Protein AF-A0A349QAR8-F1 (afdb_monomer)

Mean predicted aligned error: 6.55 Å

Solvent-accessible surface area (backbone atoms only — not comparable to full-atom values): 5446 Å² total; per-residue (Å²): 136,56,72,76,62,61,75,70,58,69,74,80,54,89,77,57,70,76,80,53,68,71,60,50,50,61,40,64,74,35,70,58,28,34,54,38,50,69,73,48,56,70,61,50,52,50,54,56,50,50,69,36,58,76,29,64,92,38,60,71,61,23,51,54,48,49,51,56,49,49,60,32,25,53,71,64,48,86,77,78,95,63,40,71,95,59,75,73,109

Structure (mmCIF, N/CA/C/O backbone):
data_AF-A0A349QAR8-F1
#
_entry.id   AF-A0A349QAR8-F1
#
loop_
_atom_site.group_PDB
_atom_site.id
_atom_site.type_symbol
_atom_site.label_atom_id
_atom_site.label_alt_id
_atom_site.label_comp_id
_atom_site.label_asym_id
_atom_site.label_entity_id
_atom_site.label_seq_id
_atom_site.pdbx_PDB_ins_code
_atom_site.Cartn_x
_atom_site.Cartn_y
_atom_site.Cartn_z
_atom_site.occupancy
_atom_site.B_iso_or_equiv
_atom_site.auth_seq_id
_atom_site.auth_comp_id
_atom_site.auth_asym_id
_atom_site.auth_atom_id
_atom_site.pdbx_PDB_model_num
ATOM 1 N N . MET A 1 1 ? 17.252 -20.219 -20.979 1.00 58.66 1 MET A N 1
ATOM 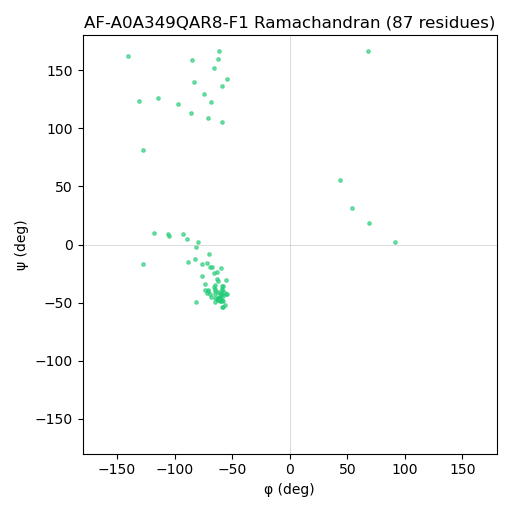2 C CA . MET A 1 1 ? 15.785 -20.026 -20.971 1.00 58.66 1 MET A CA 1
ATOM 3 C C . MET A 1 1 ? 15.229 -20.729 -22.203 1.00 58.66 1 MET A C 1
ATOM 5 O O . MET A 1 1 ? 15.684 -20.404 -23.293 1.00 58.66 1 MET A O 1
ATOM 9 N N . THR A 1 2 ? 14.384 -21.751 -22.039 1.00 77.00 2 THR A N 1
ATOM 10 C CA . THR A 1 2 ? 13.780 -22.517 -23.150 1.00 77.00 2 THR A CA 1
ATOM 11 C C . THR A 1 2 ? 12.522 -21.814 -23.658 1.00 77.00 2 THR A C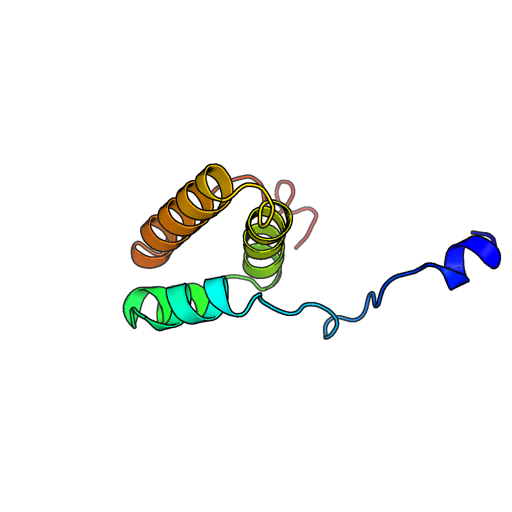 1
ATOM 13 O O . THR A 1 2 ? 11.915 -21.028 -22.929 1.00 77.00 2 THR A O 1
ATOM 16 N N . ASP A 1 3 ? 12.103 -22.096 -24.891 1.00 67.56 3 ASP A N 1
ATOM 17 C CA . ASP A 1 3 ? 10.914 -21.462 -25.480 1.00 67.56 3 ASP A CA 1
ATOM 18 C C . ASP A 1 3 ? 9.623 -21.809 -24.728 1.00 67.56 3 ASP A C 1
ATOM 20 O O . ASP A 1 3 ? 8.748 -20.959 -24.575 1.00 67.56 3 ASP A O 1
ATOM 24 N N . SER A 1 4 ? 9.562 -22.995 -24.117 1.00 68.25 4 SER A N 1
ATOM 25 C CA . SER A 1 4 ? 8.480 -23.387 -23.208 1.00 68.25 4 SER A CA 1
ATOM 26 C C . SER A 1 4 ? 8.393 -22.500 -21.960 1.00 68.25 4 SER A C 1
ATOM 28 O O . SER A 1 4 ? 7.302 -22.275 -21.454 1.00 68.25 4 SER A O 1
ATOM 30 N N . GLY A 1 5 ? 9.520 -21.962 -21.478 1.00 61.62 5 GLY A N 1
ATOM 31 C CA . GLY A 1 5 ? 9.546 -21.025 -20.351 1.00 61.62 5 GLY A CA 1
ATOM 32 C C . GLY A 1 5 ? 9.105 -19.608 -20.726 1.00 61.62 5 GLY A C 1
ATOM 33 O O . GLY A 1 5 ? 8.569 -18.903 -19.881 1.00 61.62 5 GLY A O 1
ATOM 34 N N . ARG A 1 6 ? 9.282 -19.195 -21.992 1.00 60.53 6 ARG A N 1
ATOM 35 C CA . ARG A 1 6 ? 8.794 -17.899 -22.498 1.00 60.53 6 ARG A CA 1
ATOM 36 C C . ARG A 1 6 ? 7.277 -17.871 -22.686 1.00 60.53 6 ARG A C 1
ATOM 38 O O . ARG A 1 6 ? 6.671 -16.831 -22.465 1.00 60.53 6 ARG A O 1
ATOM 45 N N . ALA A 1 7 ? 6.673 -18.998 -23.061 1.00 62.47 7 ALA A N 1
ATOM 46 C CA . ALA A 1 7 ? 5.241 -19.093 -23.356 1.00 62.47 7 ALA A CA 1
ATOM 47 C C . ALA A 1 7 ? 4.323 -18.948 -22.125 1.00 62.47 7 ALA A C 1
ATOM 49 O O . ALA A 1 7 ? 3.141 -18.661 -22.278 1.00 62.47 7 ALA A O 1
ATOM 50 N N . VAL A 1 8 ? 4.857 -19.145 -20.916 1.00 66.56 8 VAL A N 1
ATOM 51 C CA . VAL A 1 8 ? 4.120 -19.043 -19.641 1.00 66.56 8 VAL A CA 1
ATOM 52 C C . VAL A 1 8 ? 4.457 -17.779 -18.853 1.00 66.56 8 VAL A C 1
ATOM 54 O O . VAL A 1 8 ? 4.066 -17.658 -17.693 1.00 66.56 8 VAL A O 1
ATOM 57 N N . LEU A 1 9 ? 5.196 -16.839 -19.450 1.00 56.91 9 LEU A N 1
ATOM 58 C CA . LEU A 1 9 ? 5.476 -15.573 -18.787 1.00 56.91 9 LEU A CA 1
ATOM 59 C C . LEU A 1 9 ? 4.170 -14.773 -18.671 1.00 56.91 9 LEU A C 1
ATOM 61 O O . LEU A 1 9 ? 3.535 -14.513 -19.697 1.00 56.91 9 LEU A O 1
ATOM 65 N N . PRO A 1 10 ? 3.759 -14.380 -17.451 1.00 63.44 10 PRO A N 1
ATOM 66 C CA . PRO A 1 10 ? 2.702 -13.392 -17.302 1.00 63.44 10 PRO A CA 1
ATOM 67 C C . PRO A 1 10 ? 3.152 -12.077 -17.944 1.00 63.44 10 PRO A C 1
ATOM 69 O O . PRO A 1 10 ? 4.331 -11.895 -18.251 1.00 63.44 10 PRO A O 1
ATOM 72 N N . ASP A 1 11 ? 2.221 -11.153 -18.150 1.00 66.69 11 ASP A N 1
ATOM 73 C CA . ASP A 1 11 ? 2.564 -9.827 -18.649 1.00 66.69 11 ASP A CA 1
ATOM 74 C C . ASP A 1 11 ? 3.558 -9.138 -17.691 1.00 66.69 11 ASP A C 1
ATOM 76 O O . ASP A 1 11 ? 3.212 -8.719 -16.586 1.00 66.69 11 ASP A O 1
ATOM 80 N N . MET A 1 12 ? 4.823 -9.082 -18.116 1.00 63.47 12 MET A N 1
ATOM 81 C CA . MET A 1 12 ? 5.938 -8.483 -17.377 1.00 63.47 12 MET A CA 1
ATOM 82 C C . MET A 1 12 ? 6.099 -6.992 -17.695 1.00 63.47 12 MET A C 1
ATOM 84 O O . MET A 1 12 ? 7.070 -6.377 -17.248 1.00 63.47 12 MET A O 1
ATOM 88 N N . SER A 1 13 ? 5.194 -6.405 -18.484 1.00 65.69 13 SER A N 1
ATOM 89 C CA . SER A 1 13 ? 5.215 -4.975 -18.758 1.00 65.69 13 SER A CA 1
ATOM 90 C C . SER A 1 13 ? 5.018 -4.166 -17.470 1.00 65.69 13 SER A C 1
ATOM 92 O O . SER A 1 13 ? 4.509 -4.644 -16.447 1.00 65.69 13 SER A O 1
ATOM 94 N N . ASN A 1 14 ? 5.434 -2.900 -17.513 1.00 59.44 14 ASN A N 1
ATOM 95 C CA . ASN A 1 14 ? 5.141 -1.961 -16.431 1.00 59.44 14 ASN A CA 1
ATOM 96 C C . ASN A 1 14 ? 3.629 -1.723 -16.272 1.00 59.44 14 ASN A C 1
ATOM 98 O O . ASN A 1 14 ? 3.188 -1.408 -15.168 1.00 59.44 14 ASN A O 1
ATOM 102 N N . ASP A 1 15 ? 2.856 -1.946 -17.338 1.00 62.94 15 ASP A N 1
ATOM 103 C CA . ASP A 1 15 ? 1.409 -1.724 -17.401 1.00 62.94 15 ASP A CA 1
ATOM 104 C C . ASP A 1 15 ? 0.593 -2.951 -16.954 1.00 62.94 15 ASP A C 1
ATOM 106 O O . ASP A 1 15 ? -0.588 -2.827 -16.635 1.00 62.94 15 ASP A O 1
ATOM 110 N N . GLY A 1 16 ? 1.219 -4.129 -16.856 1.00 70.62 16 GLY A N 1
ATOM 111 C CA . GLY A 1 16 ? 0.570 -5.372 -16.425 1.00 70.62 16 GLY A CA 1
ATOM 112 C C . GLY A 1 16 ? 0.188 -5.409 -14.939 1.00 70.62 16 GLY A C 1
ATOM 113 O O . GLY A 1 16 ? -0.492 -6.332 -14.490 1.00 70.62 16 GLY A O 1
ATOM 114 N N . PHE A 1 17 ? 0.615 -4.421 -14.144 1.00 81.88 17 PHE A N 1
ATOM 115 C CA . PHE A 1 17 ? 0.236 -4.320 -12.738 1.00 81.88 17 PHE A CA 1
ATOM 116 C C . PHE A 1 17 ? -1.100 -3.591 -12.571 1.00 81.88 17 PHE A C 1
ATOM 118 O O . PHE A 1 17 ? -1.203 -2.382 -12.776 1.00 81.88 17 PHE A O 1
ATOM 125 N N . VAL A 1 18 ? -2.109 -4.332 -12.115 1.00 88.88 18 VAL A N 1
ATOM 126 C CA . VAL A 1 18 ? -3.450 -3.808 -11.845 1.00 88.88 18 VAL A CA 1
ATOM 127 C C . VAL A 1 18 ? -3.738 -3.890 -10.351 1.00 88.88 18 VAL A C 1
ATOM 129 O O . VAL A 1 18 ? -3.637 -4.961 -9.749 1.00 88.88 18 VAL A O 1
ATOM 132 N N . ILE A 1 19 ? -4.120 -2.752 -9.764 1.00 93.38 19 ILE A N 1
ATOM 133 C CA . ILE A 1 19 ? -4.579 -2.685 -8.375 1.00 93.38 19 ILE A CA 1
ATOM 134 C C . ILE A 1 19 ? -5.992 -3.266 -8.296 1.00 93.38 19 ILE A C 1
ATOM 136 O O . ILE A 1 19 ? -6.893 -2.873 -9.040 1.00 93.38 19 ILE A O 1
ATOM 140 N N . ASP A 1 20 ? -6.187 -4.184 -7.362 1.00 94.50 20 ASP A N 1
ATOM 141 C CA . ASP A 1 20 ? -7.465 -4.783 -7.040 1.00 94.50 20 ASP A CA 1
ATOM 142 C C . ASP A 1 20 ? -8.473 -3.709 -6.623 1.00 94.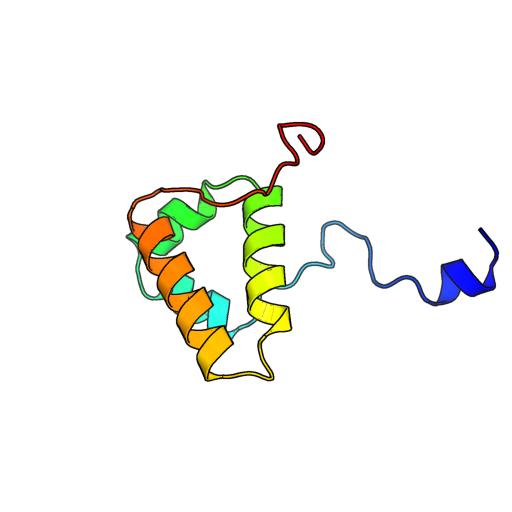50 20 ASP A C 1
ATOM 144 O O . ASP A 1 20 ? -8.160 -2.792 -5.859 1.00 94.50 20 ASP A O 1
ATOM 148 N N . LYS A 1 21 ? -9.701 -3.835 -7.129 1.00 95.50 21 LYS A N 1
ATOM 149 C CA . LYS A 1 21 ? -10.740 -2.810 -6.979 1.00 95.50 21 LYS A CA 1
ATOM 150 C C . LYS A 1 21 ? -11.052 -2.500 -5.516 1.00 95.50 21 LYS A C 1
ATOM 152 O O . LYS A 1 21 ? -11.279 -1.337 -5.196 1.00 95.50 21 LYS A O 1
ATOM 157 N N . ASP A 1 22 ? -11.014 -3.504 -4.639 1.00 95.50 22 ASP A N 1
ATOM 158 C CA . ASP A 1 22 ? -11.343 -3.334 -3.221 1.00 95.50 22 ASP A CA 1
ATOM 159 C C . ASP A 1 22 ? -10.249 -2.535 -2.501 1.00 95.50 22 ASP A C 1
ATOM 161 O O . ASP A 1 22 ? -10.529 -1.654 -1.688 1.00 95.50 22 ASP A O 1
ATOM 165 N N . ILE A 1 23 ? -8.986 -2.789 -2.857 1.00 96.62 23 ILE A N 1
ATOM 166 C CA . ILE A 1 23 ? -7.839 -2.044 -2.329 1.00 96.62 23 ILE A CA 1
ATOM 167 C C . ILE A 1 23 ? -7.856 -0.607 -2.849 1.00 96.62 23 ILE A C 1
ATOM 169 O O . ILE A 1 23 ? -7.666 0.328 -2.071 1.00 96.62 23 ILE A O 1
ATOM 173 N N . LEU A 1 24 ? -8.099 -0.420 -4.151 1.00 97.19 24 LEU A N 1
ATOM 174 C CA . LEU A 1 24 ? -8.158 0.907 -4.759 1.00 97.19 24 LEU A CA 1
ATOM 175 C C . LEU A 1 24 ? -9.268 1.758 -4.130 1.00 97.19 24 LEU A C 1
ATOM 177 O O . LEU A 1 24 ? -9.013 2.900 -3.752 1.00 97.19 24 LEU A O 1
ATOM 181 N N . ALA A 1 25 ? -10.464 1.190 -3.959 1.00 97.44 25 ALA A N 1
ATOM 182 C CA . ALA A 1 25 ? -11.583 1.870 -3.315 1.00 97.44 25 ALA A CA 1
ATOM 183 C C . ALA A 1 25 ? -11.248 2.274 -1.872 1.00 97.44 25 ALA A C 1
ATOM 185 O O . ALA A 1 25 ? -11.521 3.404 -1.469 1.00 97.44 25 ALA A O 1
ATOM 186 N N . ALA A 1 26 ? -10.605 1.388 -1.106 1.00 97.06 26 ALA A N 1
ATOM 187 C CA . ALA A 1 26 ? -10.213 1.693 0.264 1.00 97.06 26 ALA A CA 1
ATOM 188 C C . ALA A 1 26 ? -9.166 2.821 0.330 1.00 97.06 26 ALA A C 1
ATOM 190 O O . ALA A 1 26 ? -9.285 3.714 1.167 1.00 97.06 26 ALA A O 1
ATOM 191 N N . LEU A 1 27 ? -8.193 2.843 -0.587 1.00 97.25 27 LEU A N 1
ATOM 192 C CA . LEU A 1 27 ? -7.205 3.925 -0.680 1.00 97.25 27 LEU A CA 1
ATOM 193 C C . LEU A 1 27 ? -7.828 5.268 -1.076 1.00 97.25 27 LEU A C 1
ATOM 195 O O . LEU A 1 27 ? -7.393 6.300 -0.580 1.00 97.25 27 LEU A O 1
ATOM 199 N N . GLN A 1 28 ? -8.829 5.255 -1.957 1.00 97.25 28 GLN A N 1
ATOM 200 C CA . GLN A 1 28 ? -9.510 6.460 -2.445 1.00 97.25 28 GLN A CA 1
ATOM 201 C C . GLN A 1 28 ? -10.599 6.983 -1.499 1.00 97.25 28 GLN A C 1
ATOM 203 O O . GLN A 1 28 ? -11.073 8.102 -1.681 1.00 97.25 28 GLN A O 1
ATOM 208 N N . SER A 1 29 ? -10.992 6.200 -0.491 1.00 96.69 29 SER A N 1
ATOM 209 C CA . SER A 1 29 ? -12.002 6.599 0.499 1.00 96.69 29 SER A CA 1
ATOM 210 C C . SER A 1 29 ? -11.556 7.736 1.428 1.00 96.69 29 SER A C 1
ATOM 212 O O . SER A 1 29 ? -12.398 8.407 2.021 1.00 96.69 29 SER A O 1
ATOM 214 N N . ASP A 1 30 ? -10.247 7.973 1.533 1.00 96.94 30 ASP A N 1
ATOM 215 C CA . ASP A 1 30 ? -9.644 9.009 2.367 1.00 96.94 30 ASP A CA 1
ATOM 216 C C . ASP A 1 30 ? -8.638 9.813 1.527 1.00 96.94 30 ASP A C 1
ATOM 218 O O . ASP A 1 30 ? -7.711 9.260 0.929 1.00 96.94 30 ASP A O 1
ATOM 222 N N . VAL A 1 31 ? -8.839 11.132 1.462 1.00 96.69 31 VAL A N 1
ATOM 223 C CA . VAL A 1 31 ? -8.040 12.035 0.621 1.00 96.69 31 VAL A CA 1
ATOM 224 C C . VAL A 1 31 ? -6.574 12.101 1.056 1.00 96.69 31 VAL A C 1
ATOM 226 O O . VAL A 1 31 ? -5.691 12.182 0.198 1.00 96.69 31 VAL A O 1
ATOM 229 N N . ASP A 1 32 ? -6.296 12.006 2.358 1.00 96.94 32 ASP A N 1
ATOM 230 C CA . ASP A 1 32 ? -4.934 12.054 2.891 1.00 96.94 32 ASP A CA 1
ATOM 231 C C . ASP A 1 32 ? -4.197 10.757 2.547 1.00 96.94 32 ASP A C 1
ATOM 233 O O . ASP A 1 32 ? -3.043 10.771 2.113 1.00 96.94 32 ASP A O 1
ATOM 237 N N . VAL A 1 33 ? -4.892 9.621 2.676 1.00 98.06 33 VAL A N 1
ATOM 238 C CA . VAL A 1 33 ? -4.376 8.304 2.276 1.00 98.06 33 VAL A CA 1
ATOM 239 C C . VAL A 1 33 ? -4.072 8.287 0.785 1.00 98.06 33 VAL A C 1
ATOM 241 O O . VAL A 1 33 ? -2.979 7.876 0.394 1.00 98.06 33 VAL A O 1
ATOM 244 N N . TRP A 1 34 ? -5.004 8.749 -0.049 1.00 98.06 34 TRP A N 1
ATOM 245 C CA . TRP A 1 34 ? -4.819 8.756 -1.495 1.00 98.06 34 TRP A CA 1
ATOM 246 C C . TRP A 1 34 ? -3.645 9.644 -1.916 1.00 98.06 34 TRP A C 1
ATOM 248 O O . TRP A 1 34 ? -2.779 9.201 -2.671 1.00 98.06 34 TRP A O 1
ATOM 258 N N . THR A 1 35 ? -3.560 10.854 -1.363 1.00 97.62 35 THR A N 1
ATOM 259 C CA . THR A 1 35 ? -2.479 11.805 -1.660 1.00 97.62 35 THR A CA 1
ATOM 260 C C . THR A 1 35 ? -1.116 11.231 -1.263 1.00 97.62 35 THR A C 1
ATOM 262 O O . THR A 1 35 ? -0.189 11.209 -2.077 1.00 97.62 35 THR A O 1
ATOM 265 N N . ASN A 1 36 ? -0.996 10.678 -0.051 1.00 97.94 36 ASN A N 1
ATOM 266 C CA . ASN A 1 36 ? 0.245 10.055 0.413 1.00 97.94 36 ASN A CA 1
ATOM 267 C C . ASN A 1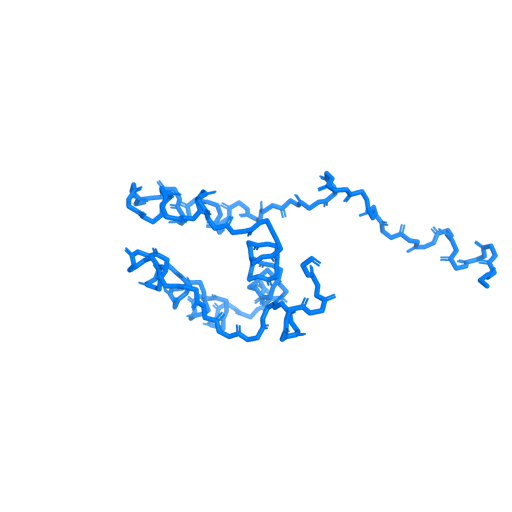 36 ? 0.611 8.805 -0.398 1.00 97.94 36 ASN A C 1
ATOM 269 O O . ASN A 1 36 ? 1.779 8.571 -0.707 1.00 97.94 36 ASN A O 1
ATOM 273 N N . PHE A 1 37 ? -0.378 8.001 -0.787 1.00 97.62 37 PHE A N 1
ATOM 274 C CA . PHE A 1 37 ? -0.143 6.849 -1.645 1.00 97.62 37 PHE A CA 1
ATOM 275 C C . PHE A 1 37 ? 0.431 7.274 -2.999 1.00 97.62 37 PHE A C 1
ATOM 277 O O . PHE A 1 37 ? 1.406 6.684 -3.462 1.00 97.62 37 PHE A O 1
ATOM 284 N N . GLN A 1 38 ? -0.131 8.309 -3.631 1.00 96.00 38 GLN A N 1
ATOM 285 C CA . GLN A 1 38 ? 0.298 8.758 -4.957 1.00 96.00 38 GLN A CA 1
ATOM 286 C C . GLN A 1 38 ? 1.779 9.165 -4.994 1.00 96.00 38 GLN A C 1
ATOM 288 O O . GLN A 1 38 ? 2.465 8.811 -5.961 1.00 96.00 38 GLN A O 1
ATOM 293 N N . ILE A 1 39 ? 2.284 9.814 -3.939 1.00 96.69 39 ILE A N 1
ATOM 294 C CA . ILE A 1 39 ? 3.682 10.272 -3.849 1.00 96.69 39 ILE A CA 1
ATOM 295 C C . ILE A 1 39 ? 4.689 9.154 -3.551 1.00 96.69 39 ILE A C 1
ATOM 297 O O . ILE A 1 39 ? 5.886 9.342 -3.764 1.00 96.69 39 ILE A O 1
ATOM 301 N N . PHE A 1 40 ? 4.246 7.987 -3.072 1.00 95.69 40 PHE A N 1
ATOM 302 C CA . PHE A 1 40 ? 5.168 6.892 -2.785 1.00 95.69 40 PHE A CA 1
ATOM 303 C C . PHE A 1 40 ? 5.832 6.333 -4.058 1.00 95.69 40 PHE A C 1
ATOM 305 O O . PHE A 1 40 ? 5.219 6.343 -5.137 1.00 95.69 40 PHE A O 1
ATOM 312 N N . PRO A 1 41 ? 7.058 5.777 -3.947 1.00 94.06 41 PRO A N 1
ATOM 313 C CA . PRO A 1 41 ? 7.761 5.145 -5.061 1.00 94.06 41 PRO A CA 1
ATOM 314 C C . PRO A 1 41 ? 6.920 4.057 -5.735 1.00 94.06 41 PRO A C 1
ATOM 316 O O . PRO A 1 41 ? 6.213 3.295 -5.070 1.00 94.06 41 PRO A O 1
ATOM 319 N N . SER A 1 42 ? 7.015 3.947 -7.063 1.00 91.44 42 SER A N 1
ATOM 320 C CA . SER A 1 42 ? 6.284 2.940 -7.849 1.00 91.44 42 SER A CA 1
ATOM 321 C C . SER A 1 42 ? 6.554 1.515 -7.361 1.00 91.44 42 SER A C 1
ATOM 323 O O . SER A 1 42 ? 5.611 0.743 -7.187 1.00 91.44 42 SER A O 1
ATOM 325 N N . LEU A 1 43 ? 7.816 1.196 -7.052 1.00 91.25 43 LEU A N 1
ATOM 326 C CA . LEU A 1 43 ? 8.210 -0.102 -6.506 1.00 91.25 43 LEU A CA 1
ATOM 327 C C . LEU A 1 43 ? 7.528 -0.395 -5.162 1.00 91.25 43 LEU A C 1
ATOM 329 O O . LEU A 1 43 ? 6.967 -1.475 -4.989 1.00 91.25 43 LEU A O 1
ATOM 333 N N . TYR A 1 44 ? 7.523 0.570 -4.234 1.00 94.81 44 TYR A N 1
ATOM 334 C CA . TYR A 1 44 ? 6.860 0.417 -2.935 1.00 94.81 44 TYR A CA 1
ATOM 335 C C . TYR A 1 44 ? 5.373 0.104 -3.102 1.00 94.81 44 TYR A C 1
ATOM 337 O O . TYR A 1 44 ? 4.868 -0.850 -2.504 1.00 94.81 44 TYR A O 1
ATOM 345 N N . LYS A 1 45 ? 4.689 0.886 -3.952 1.00 94.50 45 LYS A N 1
ATOM 346 C CA . LYS A 1 45 ? 3.271 0.692 -4.269 1.00 94.50 45 LYS A CA 1
ATOM 347 C C . LYS A 1 45 ? 3.028 -0.721 -4.791 1.00 94.50 45 LYS A C 1
ATOM 349 O O . LYS A 1 45 ? 2.201 -1.428 -4.226 1.00 94.50 45 LYS A O 1
ATOM 354 N N . ARG A 1 46 ? 3.789 -1.158 -5.798 1.00 92.62 46 ARG A N 1
ATOM 355 C CA . ARG A 1 46 ? 3.646 -2.489 -6.406 1.00 92.62 46 ARG A CA 1
ATOM 356 C C . ARG A 1 46 ? 3.819 -3.603 -5.375 1.00 92.62 46 ARG A C 1
ATOM 358 O O . ARG A 1 46 ? 2.909 -4.401 -5.179 1.00 92.62 46 ARG A O 1
ATOM 365 N N . VAL A 1 47 ? 4.934 -3.591 -4.640 1.00 92.56 47 VAL A N 1
ATOM 366 C CA . VAL A 1 47 ? 5.252 -4.616 -3.633 1.00 92.56 47 VAL A CA 1
ATOM 367 C C . VAL A 1 47 ? 4.175 -4.687 -2.549 1.00 92.56 47 VAL A C 1
ATOM 369 O O . VAL A 1 47 ? 3.708 -5.773 -2.205 1.00 92.56 47 VAL A O 1
ATOM 372 N N . ARG A 1 48 ? 3.750 -3.546 -1.993 1.00 95.44 48 ARG A N 1
ATOM 373 C CA . ARG A 1 48 ? 2.749 -3.536 -0.915 1.00 95.44 48 ARG A CA 1
ATOM 374 C C . ARG A 1 48 ? 1.411 -4.062 -1.399 1.00 95.44 48 ARG A C 1
ATOM 376 O O . ARG A 1 48 ? 0.867 -4.967 -0.767 1.00 95.44 48 ARG A O 1
ATOM 383 N N . ILE A 1 49 ? 0.926 -3.550 -2.521 1.00 96.06 49 ILE A N 1
ATOM 384 C CA . ILE A 1 49 ? -0.355 -3.955 -3.086 1.00 96.06 49 ILE A CA 1
ATOM 385 C C . ILE A 1 49 ? -0.339 -5.445 -3.452 1.00 96.06 49 ILE A C 1
ATOM 387 O O . ILE A 1 49 ? 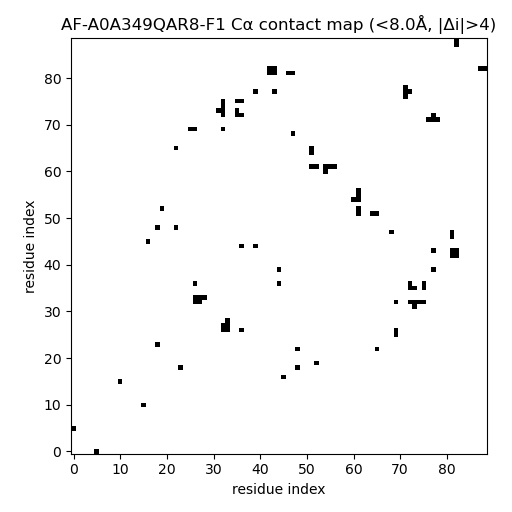-1.223 -6.164 -2.996 1.00 96.06 49 ILE A O 1
ATOM 391 N N . ASP A 1 50 ? 0.691 -5.952 -4.138 1.00 94.00 50 ASP A N 1
ATOM 392 C CA . ASP A 1 50 ? 0.787 -7.379 -4.485 1.00 94.00 50 ASP A CA 1
ATOM 393 C C . ASP A 1 50 ? 0.748 -8.272 -3.240 1.00 94.00 50 ASP A C 1
ATOM 395 O O . ASP A 1 50 ? 0.003 -9.255 -3.177 1.00 94.00 50 ASP A O 1
ATOM 399 N N . THR A 1 51 ? 1.486 -7.904 -2.187 1.00 94.38 51 THR A N 1
ATOM 400 C CA . THR A 1 51 ? 1.503 -8.691 -0.941 1.00 94.38 51 THR A CA 1
ATOM 401 C C . THR A 1 51 ? 0.157 -8.713 -0.212 1.00 94.38 51 THR A C 1
ATOM 403 O O . THR A 1 51 ? -0.099 -9.643 0.564 1.00 94.38 51 THR A O 1
ATOM 406 N N . ILE A 1 52 ? -0.696 -7.709 -0.433 1.00 96.56 52 ILE A N 1
ATOM 407 C CA . ILE A 1 52 ? -2.069 -7.661 0.077 1.00 96.56 52 ILE A CA 1
ATOM 408 C C . ILE A 1 52 ? -2.977 -8.494 -0.838 1.00 96.56 52 ILE A C 1
ATOM 410 O O . ILE A 1 52 ? -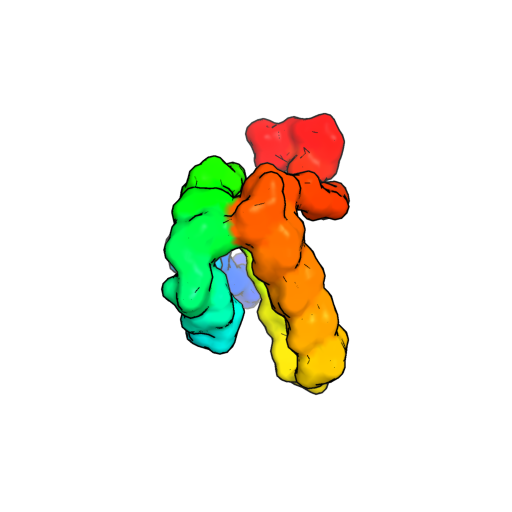3.661 -9.392 -0.350 1.00 96.56 52 ILE A O 1
ATOM 414 N N . GLN A 1 53 ? -2.915 -8.279 -2.157 1.00 95.69 53 GLN A N 1
ATOM 415 C CA . GLN A 1 53 ? -3.735 -8.965 -3.167 1.00 95.69 53 GLN A CA 1
ATOM 416 C C . GLN A 1 53 ? -3.600 -10.486 -3.123 1.00 95.69 53 GLN A C 1
ATOM 418 O O . GLN A 1 53 ? -4.603 -11.193 -3.184 1.00 95.69 53 GLN A O 1
ATOM 423 N N . ILE A 1 54 ? -2.387 -11.015 -2.927 1.00 94.88 54 ILE A N 1
ATOM 424 C CA . ILE A 1 54 ? -2.147 -12.468 -2.831 1.00 94.88 54 ILE A CA 1
ATOM 425 C C . ILE A 1 54 ? -2.928 -13.106 -1.662 1.00 94.88 54 ILE A C 1
ATOM 427 O O . ILE A 1 54 ? -3.171 -14.313 -1.647 1.00 94.88 54 ILE A O 1
ATOM 431 N N . LYS A 1 55 ? -3.349 -12.316 -0.667 1.00 96.31 55 LYS A N 1
ATOM 432 C CA . LYS A 1 55 ? -4.140 -12.785 0.478 1.00 96.31 55 LYS A CA 1
ATOM 433 C C . LYS A 1 55 ? -5.648 -12.659 0.287 1.00 96.31 55 LYS A C 1
ATOM 435 O O . LYS A 1 55 ? -6.367 -12.945 1.233 1.00 96.31 55 LYS A O 1
ATOM 440 N N . LYS A 1 56 ? -6.147 -12.331 -0.909 1.00 92.94 56 LYS A N 1
ATOM 441 C CA . LYS A 1 56 ? -7.587 -12.159 -1.181 1.00 92.94 56 LYS A CA 1
ATOM 442 C C . LYS A 1 56 ? -8.452 -13.377 -0.812 1.00 92.94 56 LYS A C 1
ATOM 444 O O . LYS A 1 56 ? -9.570 -13.208 -0.346 1.00 92.94 56 LYS A O 1
ATOM 449 N N . ASN A 1 57 ? -7.906 -14.592 -0.896 1.00 95.06 57 ASN A N 1
ATOM 450 C CA . ASN A 1 57 ? -8.590 -15.825 -0.468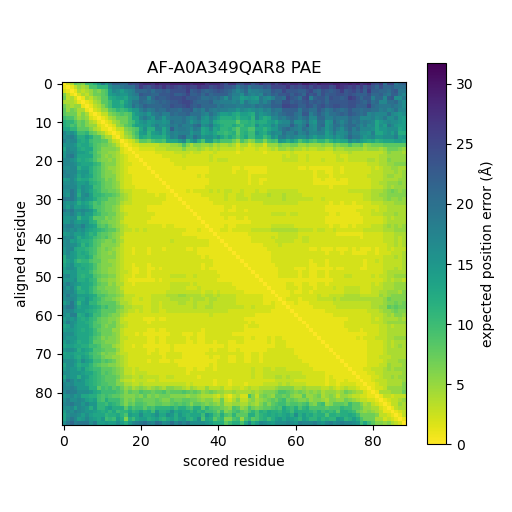 1.00 95.06 57 ASN A CA 1
ATOM 451 C C . ASN A 1 57 ? -8.554 -16.071 1.060 1.00 95.06 57 ASN A C 1
ATOM 453 O O . ASN A 1 57 ? -9.017 -17.107 1.526 1.00 95.06 57 ASN A O 1
ATOM 457 N N . GLN A 1 58 ? -7.970 -15.158 1.843 1.00 97.31 58 GLN A N 1
ATOM 458 C CA . GLN A 1 58 ? -7.882 -15.197 3.308 1.00 97.31 58 GLN A CA 1
ATOM 459 C C . GLN A 1 58 ? -8.410 -13.866 3.875 1.00 97.31 58 GLN A C 1
ATOM 461 O O . GLN A 1 58 ? -7.605 -12.981 4.182 1.00 97.31 58 GLN A O 1
ATOM 466 N N . PRO A 1 59 ? -9.741 -13.700 4.002 1.00 94.62 59 PRO A N 1
ATOM 467 C CA . PRO A 1 59 ? -10.378 -12.408 4.272 1.00 94.62 59 PRO A CA 1
ATOM 468 C C . PRO A 1 59 ? -9.843 -11.684 5.511 1.00 94.62 59 PRO A C 1
ATOM 470 O O . PRO A 1 59 ? -9.545 -10.494 5.436 1.00 94.62 59 PRO A O 1
ATOM 473 N N . ASP A 1 60 ? -9.623 -12.401 6.615 1.00 97.12 60 ASP A N 1
ATOM 474 C CA . ASP A 1 60 ? -9.132 -11.804 7.865 1.00 97.12 60 ASP A CA 1
ATOM 475 C C . ASP A 1 60 ? -7.712 -11.242 7.711 1.00 97.12 60 ASP A C 1
ATOM 477 O O . ASP A 1 60 ? -7.402 -10.131 8.143 1.00 97.12 60 ASP A O 1
ATOM 481 N N . VAL A 1 61 ? -6.836 -11.993 7.034 1.00 97.75 61 VAL A N 1
ATOM 482 C CA . VAL A 1 61 ? -5.449 -11.582 6.776 1.00 97.75 61 VAL A CA 1
ATOM 483 C C . VAL A 1 61 ? -5.407 -10.444 5.760 1.00 97.75 61 VAL A C 1
ATOM 485 O O . VAL A 1 61 ? -4.610 -9.517 5.913 1.00 97.75 61 VAL A O 1
ATOM 488 N N . PHE A 1 62 ? -6.251 -10.504 4.730 1.00 97.50 62 PHE A N 1
ATOM 489 C CA . PHE A 1 62 ? -6.402 -9.441 3.742 1.00 97.50 62 PHE A CA 1
ATOM 490 C C . PHE A 1 62 ? -6.823 -8.131 4.413 1.00 97.50 62 PHE A C 1
ATOM 492 O O . PHE A 1 62 ? -6.119 -7.131 4.278 1.00 97.50 62 PHE A O 1
ATOM 499 N N . ALA A 1 63 ? -7.902 -8.160 5.199 1.00 97.38 63 ALA A N 1
ATOM 500 C CA . ALA A 1 63 ? -8.423 -6.995 5.903 1.00 97.38 63 ALA A CA 1
ATOM 501 C C . ALA A 1 63 ? -7.393 -6.423 6.884 1.00 97.38 63 ALA A C 1
ATOM 503 O O . ALA A 1 63 ? -7.122 -5.224 6.865 1.00 97.38 63 ALA A O 1
ATOM 504 N N . ALA A 1 64 ? -6.736 -7.271 7.683 1.00 97.94 64 ALA A N 1
ATOM 505 C CA . ALA A 1 64 ? -5.705 -6.825 8.619 1.00 97.94 64 ALA A CA 1
ATOM 506 C C . ALA A 1 64 ? -4.516 -6.149 7.910 1.00 97.94 64 ALA A C 1
ATOM 508 O O . ALA A 1 64 ? -4.011 -5.121 8.371 1.00 97.94 64 ALA A O 1
ATOM 509 N N . ARG A 1 65 ? -4.064 -6.697 6.772 1.00 97.69 65 ARG A N 1
ATOM 510 C CA . ARG A 1 65 ? -2.969 -6.107 5.985 1.00 97.69 65 ARG A CA 1
ATOM 511 C C . ARG A 1 65 ? -3.383 -4.803 5.313 1.00 97.69 65 ARG A C 1
ATOM 513 O O . ARG A 1 65 ? -2.593 -3.861 5.338 1.00 97.69 65 ARG A O 1
ATOM 520 N N . LEU A 1 66 ? -4.588 -4.747 4.745 1.00 98.00 66 LEU A N 1
ATOM 521 C CA . LEU A 1 66 ? -5.127 -3.547 4.108 1.00 98.00 66 LEU A CA 1
ATOM 522 C C . LEU A 1 66 ? -5.291 -2.413 5.126 1.00 98.00 66 LEU A C 1
ATOM 524 O O . LEU A 1 66 ? -4.796 -1.316 4.889 1.00 98.00 66 LEU A O 1
ATOM 528 N N . ASN A 1 67 ? -5.868 -2.697 6.295 1.00 97.94 67 ASN A N 1
ATOM 529 C CA . ASN A 1 67 ? -6.029 -1.713 7.366 1.00 97.94 67 ASN A CA 1
ATOM 530 C C . ASN A 1 67 ? -4.677 -1.171 7.835 1.00 97.94 67 ASN A C 1
ATOM 532 O O . ASN A 1 67 ? -4.468 0.040 7.855 1.00 97.94 67 ASN A O 1
ATOM 536 N N . LYS A 1 68 ? -3.710 -2.056 8.113 1.00 97.94 68 LYS A N 1
ATOM 537 C CA . LYS A 1 68 ? -2.352 -1.634 8.484 1.00 97.94 68 LYS A CA 1
ATOM 538 C C . LYS A 1 68 ? -1.701 -0.780 7.393 1.00 97.94 68 LYS A C 1
ATOM 540 O O . LYS A 1 68 ? -0.996 0.182 7.702 1.00 97.94 68 LYS A O 1
ATOM 545 N N . PHE A 1 69 ? -1.904 -1.126 6.124 1.00 98.06 69 PHE A N 1
ATOM 546 C CA . PHE A 1 69 ? -1.370 -0.355 5.007 1.00 98.06 69 PHE A CA 1
ATOM 547 C C . PHE A 1 69 ? -1.982 1.046 4.940 1.00 98.06 69 PHE A C 1
ATOM 549 O O . PHE A 1 69 ? -1.235 2.018 4.839 1.00 98.06 69 PHE A O 1
ATOM 556 N N . ILE A 1 70 ? -3.304 1.161 5.080 1.00 98.06 70 ILE A N 1
ATOM 557 C CA . ILE A 1 70 ? -4.029 2.438 5.104 1.00 98.06 70 ILE A CA 1
ATOM 558 C C . ILE A 1 70 ? -3.577 3.304 6.283 1.00 98.06 70 ILE A C 1
ATOM 560 O O . ILE A 1 70 ? -3.250 4.469 6.085 1.00 98.06 70 ILE A O 1
ATOM 564 N N . GLU A 1 71 ? -3.462 2.744 7.490 1.00 98.06 71 GLU A N 1
ATOM 565 C CA . GLU A 1 71 ? -3.019 3.483 8.681 1.00 98.06 71 GLU A CA 1
ATOM 566 C C . GLU A 1 71 ? -1.619 4.090 8.526 1.00 98.06 71 GLU A C 1
ATOM 568 O O . GLU A 1 71 ? -1.384 5.233 8.923 1.00 98.06 71 GLU A O 1
ATOM 573 N N . ASN A 1 72 ? -0.673 3.335 7.962 1.00 98.00 72 ASN A N 1
ATOM 574 C CA . ASN A 1 72 ? 0.683 3.834 7.726 1.00 98.00 72 ASN A CA 1
ATOM 575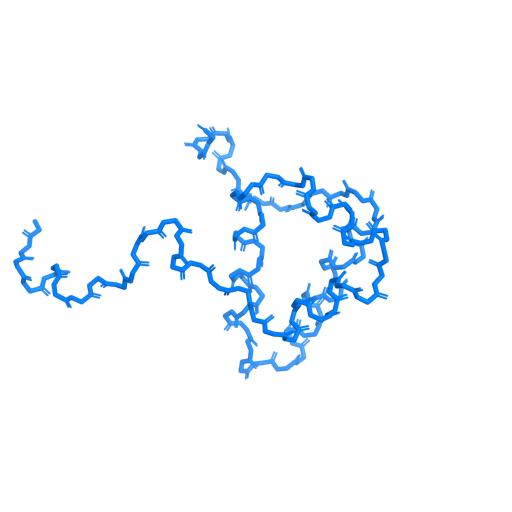 C C . ASN A 1 72 ? 0.719 4.831 6.564 1.00 98.00 72 ASN A C 1
ATOM 577 O O . ASN A 1 72 ? 1.383 5.861 6.663 1.00 98.00 72 ASN A O 1
ATOM 581 N N . THR A 1 73 ? -0.049 4.571 5.504 1.00 97.69 73 THR A N 1
ATOM 582 C CA . THR A 1 73 ? -0.173 5.476 4.355 1.00 97.69 73 THR A CA 1
ATOM 583 C C . THR A 1 73 ? -0.776 6.814 4.772 1.00 97.69 73 THR A C 1
ATOM 585 O O . THR A 1 73 ? -0.256 7.857 4.390 1.00 97.69 73 THR A O 1
ATOM 588 N N . LYS A 1 74 ? -1.788 6.821 5.646 1.00 97.62 74 LYS A N 1
ATOM 589 C CA . LYS A 1 74 ? -2.357 8.051 6.215 1.00 97.62 74 LYS A CA 1
ATOM 590 C C . LYS A 1 74 ? -1.312 8.893 6.950 1.00 97.62 74 LYS A C 1
ATOM 592 O O . LYS A 1 74 ? -1.339 10.113 6.878 1.00 97.62 74 LYS A O 1
ATOM 597 N N . LYS A 1 75 ? -0.360 8.241 7.620 1.00 97.50 75 LYS A N 1
ATOM 598 C CA . LYS A 1 75 ? 0.761 8.893 8.318 1.00 97.50 75 LYS A CA 1
ATOM 599 C C . LYS A 1 75 ? 1.924 9.269 7.386 1.00 97.50 75 LYS A C 1
ATOM 601 O O . LYS A 1 75 ? 2.915 9.806 7.867 1.00 97.50 75 LYS A O 1
ATOM 606 N N . GLY A 1 76 ? 1.849 8.945 6.092 1.00 96.31 76 GLY A N 1
ATOM 607 C CA . GLY A 1 76 ? 2.946 9.136 5.137 1.00 96.31 76 GLY A CA 1
ATOM 608 C C . GLY A 1 76 ? 4.141 8.205 5.375 1.00 96.31 76 GLY A C 1
ATOM 609 O O . GLY A 1 76 ? 5.242 8.481 4.907 1.00 96.31 76 GLY A O 1
ATOM 610 N N . VAL A 1 77 ? 3.954 7.105 6.110 1.00 96.19 77 VAL A N 1
ATOM 611 C CA . VAL A 1 77 ? 5.034 6.194 6.506 1.00 96.19 77 VAL A CA 1
ATOM 612 C C . VAL A 1 77 ? 5.106 5.004 5.554 1.00 96.19 77 VAL A C 1
ATOM 614 O O . VAL A 1 77 ? 4.173 4.204 5.448 1.00 96.19 77 VAL A O 1
ATOM 617 N N . MET A 1 78 ? 6.259 4.840 4.905 1.00 95.31 78 MET A N 1
ATOM 618 C CA . MET A 1 78 ? 6.615 3.596 4.223 1.00 95.31 78 MET A CA 1
ATOM 619 C C . MET A 1 78 ? 7.196 2.599 5.226 1.00 95.31 78 MET A C 1
ATOM 621 O O . MET A 1 78 ? 7.977 2.977 6.097 1.00 95.31 78 MET A O 1
ATOM 625 N N . TYR A 1 79 ? 6.839 1.320 5.110 1.00 94.31 79 TYR A N 1
ATOM 626 C CA . TYR A 1 79 ? 7.309 0.289 6.040 1.00 94.31 79 TYR A CA 1
ATOM 627 C C . TYR A 1 79 ? 7.648 -1.029 5.351 1.00 94.31 79 TYR A C 1
ATOM 629 O O . TYR A 1 79 ? 7.182 -1.297 4.241 1.00 94.31 79 TYR A O 1
ATOM 637 N N . GLY A 1 80 ? 8.408 -1.863 6.070 1.00 88.94 80 GLY A N 1
ATOM 638 C CA . GLY A 1 80 ? 8.866 -3.203 5.692 1.00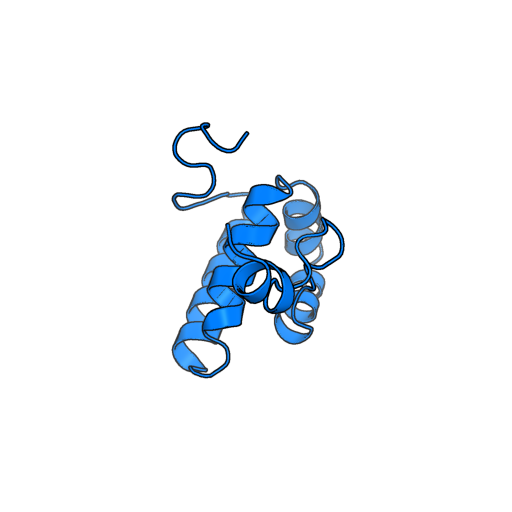 88.94 80 GLY A CA 1
ATOM 639 C C . GLY A 1 80 ? 9.882 -3.210 4.550 1.00 88.94 80 GLY A C 1
ATOM 640 O O . GLY A 1 80 ? 10.031 -2.225 3.845 1.00 88.94 80 GLY A O 1
ATOM 641 N N . GLU A 1 81 ? 10.538 -4.343 4.332 1.00 86.81 81 GLU A N 1
ATOM 642 C CA . GLU A 1 81 ? 11.550 -4.475 3.280 1.00 86.81 81 GLU A CA 1
ATOM 643 C C . GLU A 1 81 ? 10.888 -4.474 1.895 1.00 86.81 81 GLU A C 1
ATOM 645 O O . GLU A 1 81 ? 10.162 -5.408 1.550 1.00 86.81 81 GLU A O 1
ATOM 650 N N . TRP A 1 82 ? 11.068 -3.396 1.128 1.00 87.69 82 TRP A N 1
ATOM 651 C CA . TRP A 1 82 ? 10.461 -3.227 -0.202 1.00 87.69 82 TRP A CA 1
ATOM 652 C C . TRP A 1 82 ? 11.464 -2.874 -1.305 1.00 87.69 82 TRP A C 1
ATOM 654 O O . TRP A 1 82 ? 11.136 -3.024 -2.478 1.00 87.69 82 TRP A O 1
ATOM 664 N N . ASN A 1 83 ? 12.668 -2.421 -0.949 1.00 86.50 83 ASN A N 1
ATOM 665 C CA . ASN A 1 83 ? 13.707 -1.982 -1.886 1.00 86.50 83 ASN A CA 1
ATOM 666 C C . ASN A 1 83 ? 15.000 -2.818 -1.819 1.00 86.50 83 ASN A C 1
ATOM 668 O O . ASN A 1 83 ? 15.997 -2.397 -2.401 1.00 86.50 83 ASN A O 1
ATOM 672 N N . ASP A 1 84 ? 15.005 -3.951 -1.102 1.00 82.75 84 ASP A N 1
ATOM 673 C CA . ASP A 1 84 ? 16.184 -4.811 -0.861 1.00 82.75 84 ASP A CA 1
ATOM 674 C C . ASP A 1 84 ? 17.450 -3.998 -0.517 1.00 82.75 84 ASP A C 1
ATOM 676 O O . ASP A 1 84 ? 18.464 -4.055 -1.213 1.00 82.75 84 ASP A O 1
ATOM 680 N N . ASN A 1 85 ? 17.369 -3.154 0.519 1.00 78.75 85 ASN A N 1
ATOM 681 C CA . ASN A 1 85 ? 18.453 -2.251 0.938 1.00 78.75 85 ASN A CA 1
ATOM 682 C C . ASN A 1 85 ? 18.984 -1.330 -0.182 1.00 78.75 85 ASN A C 1
ATOM 684 O O . ASN A 1 85 ? 20.161 -0.974 -0.202 1.00 78.75 85 ASN A O 1
ATOM 688 N N . GLY A 1 86 ? 18.121 -0.945 -1.125 1.00 77.56 86 GLY A N 1
ATOM 689 C CA . GLY A 1 86 ? 18.455 -0.064 -2.246 1.00 77.56 86 GLY A CA 1
ATOM 690 C C . GLY A 1 86 ? 18.921 -0.781 -3.514 1.00 77.56 86 GLY A C 1
ATOM 691 O O . GLY A 1 86 ? 19.220 -0.111 -4.493 1.00 77.56 86 GLY A O 1
ATOM 692 N N . ARG A 1 87 ? 18.952 -2.119 -3.545 1.00 77.94 87 ARG A N 1
ATOM 693 C CA . ARG A 1 87 ? 19.327 -2.890 -4.749 1.00 77.94 87 ARG A CA 1
ATOM 694 C C . ARG A 1 87 ? 18.281 -2.860 -5.863 1.00 77.94 87 ARG A C 1
ATOM 696 O O . ARG A 1 87 ? 18.588 -3.252 -6.983 1.00 77.94 87 ARG A O 1
ATOM 703 N N . LEU A 1 88 ? 17.053 -2.453 -5.543 1.00 74.19 88 LEU A N 1
ATOM 704 C CA . LEU A 1 88 ? 15.923 -2.408 -6.478 1.00 74.19 88 LEU A CA 1
ATOM 705 C C . LEU A 1 88 ? 15.570 -0.982 -6.943 1.00 74.19 88 LEU A C 1
ATOM 707 O O . LEU A 1 88 ? 14.527 -0.806 -7.574 1.00 74.19 88 LEU A O 1
ATOM 711 N N . LEU A 1 89 ? 16.385 0.021 -6.588 1.00 65.25 89 LEU A N 1
ATOM 712 C CA . LEU A 1 89 ? 16.229 1.420 -7.009 1.00 65.25 89 LEU A CA 1
ATOM 713 C C . LEU A 1 89 ? 17.022 1.725 -8.283 1.00 65.25 89 LEU A C 1
ATOM 715 O O . LEU A 1 89 ? 18.132 1.169 -8.433 1.00 65.25 89 LEU A O 1
#

pLDDT: mean 88.5, std 12.79, range [56.91, 98.06]

Radius of gyration: 14.88 Å; Cα contacts (8 Å, |Δi|>4): 52; chains: 1; bounding box: 31×35×34 Å

Foldseek 3Di:
DDPVVVVPDQPPDPVSQDQDPVLVCLQVVDPLLVVLLVPDDPQLNRVLRVVLVVCPVPVVSNVVSSVVSSVCSSVSHRDDDRCVVVVND

Secondary structure (DSSP, 8-state):
--HHHHTT----SGGG----HHHHHHHHTSHHHHHHHHHS-HHHHHHHHHHHHTTTTSHHHHHHHHHHHHHHHHTT---SS-SGGGTT-

Sequence (89 aa):
MTDSGRAVLPDMSNDGFVIDKDILAALQSDVDVWTNFQIFPSLYKRVRIDTIQIKKNQPDVFAARLNKFIENTKKGVMYGEWNDNGRLL